Protein AF-A0A0K2RHS7-F1 (afdb_monomer_lite)

Secondary structure (DSSP, 8-state):
-----EE-S--------TT-HHHHHHHHHHHHHHHHHHHHHHHHHT-TT--PPTTHHHHHHHHHTS---EE----TTS-HHHHHHHHHHHHHHHHTS---

Structure (mmCIF, N/CA/C/O backbone):
data_AF-A0A0K2RHS7-F1
#
_entry.id   AF-A0A0K2RHS7-F1
#
loop_
_atom_site.group_PDB
_atom_site.id
_atom_site.type_symbol
_atom_site.label_atom_id
_atom_site.label_alt_id
_atom_site.label_comp_id
_atom_site.label_asym_id
_atom_site.label_entity_id
_atom_site.label_seq_id
_atom_site.pdbx_PDB_ins_code
_atom_site.Cartn_x
_atom_site.Cartn_y
_atom_site.Cartn_z
_atom_site.occupancy
_atom_site.B_iso_or_equiv
_atom_site.auth_seq_id
_atom_site.auth_comp_id
_atom_site.auth_asym_id
_atom_site.auth_atom_id
_atom_site.pdbx_PDB_model_num
ATOM 1 N N . MET A 1 1 ? 0.893 -18.762 -15.014 1.00 35.88 1 MET A N 1
ATOM 2 C CA . MET A 1 1 ? 1.488 -19.274 -13.759 1.00 35.88 1 MET A CA 1
ATOM 3 C C . MET A 1 1 ? 0.685 -18.680 -12.619 1.00 35.88 1 MET A C 1
ATOM 5 O O . MET A 1 1 ? 0.667 -17.469 -12.483 1.00 35.88 1 MET A O 1
ATOM 9 N N . THR A 1 2 ? -0.073 -19.509 -11.905 1.00 35.12 2 THR A N 1
ATOM 10 C CA . THR A 1 2 ? -1.059 -19.072 -10.908 1.00 35.12 2 THR A CA 1
ATOM 11 C C . THR A 1 2 ? -0.356 -18.527 -9.670 1.00 35.12 2 THR A C 1
ATOM 13 O O . THR A 1 2 ? 0.330 -19.265 -8.964 1.00 35.12 2 THR A O 1
ATOM 16 N N . PHE A 1 3 ? -0.510 -17.231 -9.420 1.00 41.06 3 PHE A N 1
ATOM 17 C CA . PHE A 1 3 ? -0.042 -16.588 -8.202 1.00 41.06 3 PHE A CA 1
ATOM 18 C C . PHE A 1 3 ? -0.888 -17.052 -7.014 1.00 41.06 3 PHE A C 1
ATOM 20 O O . PHE A 1 3 ? -2.114 -17.077 -7.093 1.00 41.06 3 PHE A O 1
ATOM 27 N N . ARG A 1 4 ? -0.243 -17.443 -5.910 1.00 43.44 4 ARG A N 1
ATOM 28 C CA . ARG A 1 4 ? -0.931 -17.849 -4.679 1.00 43.44 4 ARG A CA 1
ATOM 29 C C . ARG A 1 4 ? -0.426 -16.988 -3.530 1.00 43.44 4 ARG A C 1
ATOM 31 O O . ARG A 1 4 ? 0.563 -17.317 -2.882 1.00 43.44 4 ARG A O 1
ATOM 38 N N . VAL A 1 5 ? -1.110 -15.875 -3.285 1.00 47.72 5 VAL A N 1
ATOM 39 C CA . VAL A 1 5 ? -1.045 -15.213 -1.980 1.00 47.72 5 VAL A CA 1
ATOM 40 C C . VAL A 1 5 ? -1.686 -16.189 -0.992 1.00 47.72 5 VAL A C 1
ATOM 42 O O . VAL A 1 5 ? -2.893 -16.418 -1.035 1.00 47.72 5 VAL A O 1
ATOM 45 N N . LEU A 1 6 ? -0.883 -16.839 -0.144 1.00 48.50 6 LEU A N 1
ATOM 46 C CA . LEU A 1 6 ? -1.411 -17.602 0.987 1.00 48.50 6 LEU A CA 1
ATOM 47 C C . LEU A 1 6 ? -1.751 -16.589 2.089 1.00 48.50 6 LEU A C 1
ATOM 49 O O . LEU A 1 6 ? -0.967 -16.338 3.005 1.00 48.50 6 LEU A O 1
ATOM 53 N N . ALA A 1 7 ? -2.922 -15.966 1.972 1.00 44.34 7 ALA A N 1
ATOM 54 C CA . ALA A 1 7 ? -3.560 -15.310 3.103 1.00 44.34 7 ALA A CA 1
ATOM 55 C C . ALA A 1 7 ? -4.006 -16.421 4.066 1.00 44.34 7 ALA A C 1
ATOM 57 O O . ALA A 1 7 ? -4.923 -17.190 3.771 1.00 44.34 7 ALA A O 1
ATOM 58 N N . VAL A 1 8 ? -3.290 -16.587 5.179 1.00 39.75 8 VAL A N 1
ATOM 59 C CA . VAL A 1 8 ? -3.607 -17.626 6.162 1.00 39.75 8 VAL A CA 1
ATOM 60 C C . VAL A 1 8 ? -4.798 -17.172 7.010 1.00 39.75 8 VAL A C 1
ATOM 62 O O . VAL A 1 8 ? -4.691 -16.246 7.804 1.00 39.75 8 VAL A O 1
ATOM 65 N N . CYS A 1 9 ? -5.894 -17.905 6.802 1.00 34.69 9 CYS A N 1
ATOM 66 C CA . CYS A 1 9 ? -7.091 -18.143 7.613 1.00 34.69 9 CYS A CA 1
ATOM 67 C C . CYS A 1 9 ? -7.976 -16.967 8.069 1.00 34.69 9 CYS A C 1
ATOM 69 O O . CYS A 1 9 ? -7.598 -16.103 8.854 1.00 34.69 9 CYS A O 1
ATOM 71 N N . GLY A 1 10 ? -9.234 -17.060 7.639 1.00 33.47 10 GLY A N 1
ATOM 72 C CA . GLY A 1 10 ? -10.401 -16.360 8.156 1.00 33.47 10 GLY A CA 1
ATOM 73 C C . GLY A 1 10 ? -11.460 -16.363 7.064 1.00 33.47 10 GLY A C 1
ATOM 74 O O . GLY A 1 10 ? -11.369 -15.540 6.157 1.00 33.47 10 GLY A O 1
ATOM 75 N N . CYS A 1 11 ? -12.369 -17.341 7.101 1.00 36.16 11 CYS A N 1
ATOM 76 C CA . CYS A 1 11 ? -13.515 -17.473 6.203 1.00 36.16 11 CYS A CA 1
ATOM 77 C C . CYS A 1 11 ? -14.143 -16.113 5.880 1.00 36.16 11 CYS A C 1
ATOM 79 O O . CYS A 1 11 ? -14.602 -15.431 6.788 1.00 36.16 11 CYS A O 1
ATOM 81 N N . TRP A 1 12 ? -14.244 -15.769 4.600 1.00 39.44 12 TRP A N 1
ATOM 82 C CA . TRP A 1 12 ? -15.260 -14.823 4.145 1.00 39.44 12 TRP A CA 1
ATOM 83 C C . TRP A 1 12 ? -16.136 -15.567 3.147 1.00 39.44 12 TRP A C 1
ATOM 85 O O . TRP A 1 12 ? -15.921 -15.513 1.943 1.00 39.44 12 TRP A O 1
ATOM 95 N N . ASN A 1 13 ? -17.079 -16.340 3.686 1.00 48.78 13 ASN A N 1
ATOM 96 C CA . ASN A 1 13 ? -18.270 -16.742 2.957 1.00 48.78 13 ASN A CA 1
ATOM 97 C C . ASN A 1 13 ? -19.408 -15.887 3.508 1.00 48.78 13 ASN A C 1
ATOM 99 O O . ASN A 1 13 ? -20.022 -16.242 4.509 1.00 48.78 13 ASN A O 1
ATOM 103 N N . THR A 1 14 ? -19.653 -14.752 2.869 1.00 45.06 14 THR A N 1
ATOM 104 C CA . THR A 1 14 ? -20.983 -14.154 2.867 1.00 45.06 14 THR A CA 1
ATOM 105 C C . THR A 1 14 ? -21.369 -14.142 1.407 1.00 45.06 14 THR A C 1
ATOM 107 O O . THR A 1 14 ? -20.729 -13.453 0.613 1.00 45.06 14 THR A O 1
ATOM 110 N N . GLU A 1 15 ? -22.335 -14.983 1.044 1.00 44.19 15 GLU A N 1
ATOM 111 C CA . GLU A 1 15 ? -22.985 -14.938 -0.258 1.00 44.19 15 GLU A CA 1
ATOM 112 C C . GLU A 1 15 ? -23.176 -13.481 -0.683 1.00 44.19 15 GLU A C 1
ATOM 114 O O . GLU A 1 15 ? -23.735 -12.664 0.052 1.00 44.19 15 GLU A O 1
ATOM 119 N N . ALA A 1 16 ? -22.665 -13.165 -1.871 1.00 43.78 16 ALA A N 1
ATOM 120 C CA . ALA A 1 16 ? -22.900 -11.911 -2.550 1.00 43.78 16 ALA A CA 1
ATOM 121 C C . ALA A 1 16 ? -24.412 -11.743 -2.759 1.00 43.78 16 ALA A C 1
ATOM 123 O O . ALA A 1 16 ? -24.974 -12.197 -3.754 1.00 43.78 16 ALA A O 1
ATOM 124 N N . MET A 1 17 ? -25.080 -11.108 -1.800 1.00 44.03 17 MET A N 1
ATOM 125 C CA . MET A 1 17 ? -26.417 -10.579 -2.000 1.00 44.03 17 MET A CA 1
ATOM 126 C C . MET A 1 17 ? -26.286 -9.196 -2.645 1.00 44.03 17 MET A C 1
ATOM 128 O O . MET A 1 17 ? -25.580 -8.342 -2.104 1.00 44.03 17 MET A O 1
ATOM 132 N N . PRO A 1 18 ? -26.952 -8.939 -3.784 1.00 53.12 18 PRO A N 1
ATOM 133 C CA . PRO A 1 18 ? -26.753 -7.735 -4.593 1.00 53.12 18 PRO A CA 1
ATOM 134 C C . PRO A 1 18 ? -27.315 -6.435 -3.976 1.00 53.12 18 PRO A C 1
ATOM 136 O O . PRO A 1 18 ? -27.575 -5.484 -4.704 1.00 53.12 18 PRO A O 1
ATOM 139 N N . ASN A 1 19 ? -27.521 -6.364 -2.654 1.00 61.25 19 ASN A N 1
ATOM 140 C CA . ASN A 1 19 ? -28.078 -5.178 -1.996 1.00 61.25 19 ASN A CA 1
ATOM 141 C C . ASN A 1 19 ? -27.644 -5.017 -0.522 1.00 61.25 19 ASN A C 1
ATOM 143 O O . ASN A 1 19 ? -28.457 -4.674 0.334 1.00 61.25 19 ASN A O 1
ATOM 147 N N . ASN A 1 20 ? -26.379 -5.317 -0.204 1.00 64.88 20 ASN A N 1
ATOM 148 C CA . ASN A 1 20 ? -25.824 -5.046 1.123 1.00 64.88 20 ASN A CA 1
ATOM 149 C C . ASN A 1 20 ? -25.080 -3.690 1.132 1.00 64.88 20 ASN A C 1
ATOM 151 O O . ASN A 1 20 ? -24.061 -3.579 0.443 1.00 64.88 20 ASN A O 1
ATOM 155 N N . PRO A 1 21 ? -25.526 -2.676 1.901 1.00 66.88 21 PRO A N 1
ATOM 156 C CA . PRO A 1 21 ? -24.804 -1.407 2.020 1.00 66.88 21 PRO A CA 1
ATOM 157 C C . PRO A 1 21 ? -23.395 -1.579 2.611 1.00 66.88 21 PRO A C 1
ATOM 159 O O . PRO A 1 21 ? -22.489 -0.841 2.223 1.00 66.88 21 PRO A O 1
ATOM 162 N N . ASP A 1 22 ? -23.166 -2.594 3.452 1.00 59.47 22 ASP A N 1
ATOM 163 C CA . ASP A 1 22 ? -21.834 -2.877 4.001 1.00 59.47 22 ASP A CA 1
ATOM 164 C C . ASP A 1 22 ? -20.854 -3.352 2.921 1.00 59.47 22 ASP A C 1
ATOM 166 O O . ASP A 1 22 ? -19.672 -3.026 2.965 1.00 59.47 22 ASP A O 1
ATOM 170 N N . ALA A 1 23 ? -21.330 -4.069 1.895 1.00 63.88 23 ALA A N 1
ATOM 171 C CA . ALA A 1 23 ? -20.474 -4.491 0.786 1.00 63.88 23 ALA A CA 1
ATOM 172 C C . ALA A 1 23 ? -19.997 -3.292 -0.052 1.00 63.88 23 ALA A C 1
ATOM 174 O O . ALA A 1 23 ? -18.859 -3.280 -0.521 1.00 63.88 23 ALA A O 1
ATOM 175 N N . ALA A 1 24 ? -20.846 -2.271 -0.212 1.00 67.44 24 ALA A N 1
ATOM 176 C CA . ALA A 1 24 ? -20.480 -1.036 -0.898 1.00 67.44 24 ALA A CA 1
ATOM 177 C C . ALA A 1 24 ? -19.488 -0.196 -0.079 1.00 67.44 24 ALA A C 1
ATOM 179 O O . ALA A 1 24 ? -18.555 0.360 -0.658 1.00 67.44 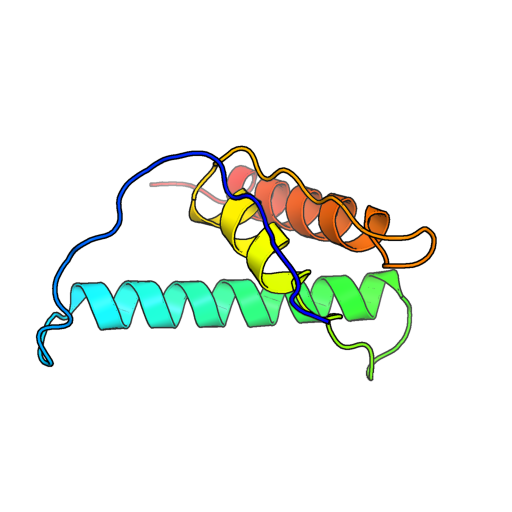24 ALA A O 1
ATOM 180 N N . LEU A 1 25 ? -19.645 -0.144 1.251 1.00 68.12 25 LEU A N 1
ATOM 181 C CA . LEU A 1 25 ? -18.701 0.538 2.140 1.00 68.12 25 LEU A CA 1
ATOM 182 C C . LEU A 1 25 ? -17.331 -0.149 2.125 1.00 68.12 25 LEU A C 1
ATOM 184 O O . LEU A 1 25 ? -16.332 0.516 1.870 1.00 68.12 25 LEU A O 1
ATOM 188 N N . LEU A 1 26 ? -17.293 -1.478 2.261 1.00 66.12 26 LEU A N 1
ATOM 189 C CA . LEU A 1 26 ? -16.054 -2.254 2.171 1.00 66.12 26 LEU A CA 1
ATOM 190 C C . LEU A 1 26 ? -15.378 -2.078 0.805 1.00 66.12 26 LEU A C 1
ATOM 192 O O . LEU A 1 26 ? -14.170 -1.882 0.747 1.00 66.12 26 LEU A O 1
ATOM 196 N N . ALA A 1 27 ? -16.129 -2.087 -0.300 1.00 66.06 27 ALA A N 1
ATOM 197 C CA . ALA A 1 27 ? -15.568 -1.839 -1.631 1.00 66.06 27 ALA A CA 1
ATOM 198 C C . ALA A 1 27 ? -15.037 -0.399 -1.797 1.00 66.06 27 ALA A C 1
ATOM 200 O O . ALA A 1 27 ? -14.009 -0.183 -2.447 1.00 66.06 27 ALA A O 1
ATOM 201 N N . ALA A 1 28 ? -15.705 0.597 -1.206 1.00 65.88 28 ALA A N 1
ATOM 202 C CA . ALA A 1 28 ? -15.253 1.988 -1.208 1.00 65.88 28 ALA A CA 1
ATOM 203 C C . ALA A 1 28 ? -13.996 2.189 -0.343 1.00 65.88 28 ALA A C 1
ATOM 205 O O . ALA A 1 28 ? -13.075 2.908 -0.746 1.00 65.88 28 ALA A O 1
ATOM 206 N N . GLU A 1 29 ? -13.914 1.520 0.808 1.00 67.44 29 GLU A N 1
ATOM 207 C CA . GLU A 1 29 ? -12.721 1.485 1.657 1.00 67.44 29 GLU A CA 1
ATOM 208 C C . GLU A 1 29 ? -11.557 0.798 0.938 1.00 67.44 29 GLU A C 1
ATOM 210 O O . GLU A 1 29 ? -10.479 1.382 0.860 1.00 67.44 29 GLU A O 1
ATOM 215 N N . GLN A 1 30 ? -11.788 -0.351 0.292 1.00 68.94 30 GLN A N 1
ATOM 216 C CA . GLN A 1 30 ? -10.790 -1.031 -0.546 1.00 68.94 30 GLN A CA 1
ATOM 217 C C . GLN A 1 30 ? -10.285 -0.112 -1.664 1.00 68.94 30 GLN A C 1
ATOM 219 O O . GLN A 1 30 ? -9.076 0.031 -1.858 1.00 68.94 30 GLN A O 1
ATOM 224 N N . SER A 1 31 ? -11.190 0.582 -2.365 1.00 73.94 31 SER A N 1
ATOM 225 C CA . SER A 1 31 ? -10.833 1.578 -3.384 1.00 73.94 31 SER A CA 1
ATOM 226 C C . SER A 1 31 ? -9.976 2.705 -2.799 1.00 73.94 31 SER A C 1
ATOM 228 O O . SER A 1 31 ? -8.965 3.091 -3.390 1.00 73.94 31 SER A O 1
ATOM 230 N N . THR A 1 32 ? -10.320 3.199 -1.610 1.00 84.75 32 THR A N 1
ATOM 231 C CA . THR A 1 32 ? -9.555 4.246 -0.919 1.00 84.75 32 THR A CA 1
ATOM 232 C C . THR A 1 32 ? -8.162 3.749 -0.531 1.00 84.75 32 THR A C 1
ATOM 234 O O . THR A 1 32 ? -7.168 4.409 -0.848 1.00 84.75 32 THR A O 1
ATOM 237 N N . THR A 1 33 ? -8.057 2.554 0.056 1.00 84.12 33 THR A N 1
ATOM 238 C CA . THR A 1 33 ? -6.778 1.899 0.362 1.00 84.12 33 THR A CA 1
ATOM 239 C C . THR A 1 33 ? -5.948 1.706 -0.901 1.00 84.12 33 THR A C 1
ATOM 241 O O . THR A 1 33 ? -4.749 1.977 -0.896 1.00 84.12 33 THR A O 1
ATOM 244 N N . ARG A 1 34 ? -6.568 1.291 -2.013 1.00 86.44 34 ARG A N 1
ATOM 245 C CA . ARG A 1 34 ? -5.894 1.084 -3.303 1.00 86.44 34 ARG A CA 1
ATOM 246 C C . ARG A 1 34 ? -5.289 2.360 -3.849 1.00 86.44 34 ARG A C 1
ATOM 248 O O . ARG A 1 34 ? -4.136 2.337 -4.273 1.00 86.44 34 ARG A O 1
ATOM 255 N N . LEU A 1 35 ? -6.041 3.457 -3.828 1.00 89.31 35 LEU A N 1
ATOM 256 C CA . LEU A 1 35 ? -5.560 4.758 -4.287 1.00 89.31 35 LEU A CA 1
ATOM 257 C C . LEU A 1 35 ? -4.405 5.253 -3.413 1.00 89.31 35 LEU A C 1
ATOM 259 O O . LEU A 1 35 ? -3.355 5.616 -3.937 1.00 89.31 35 LEU A O 1
ATOM 263 N N . GLN A 1 36 ? -4.551 5.186 -2.088 1.00 89.50 36 GLN A N 1
ATOM 264 C CA . GLN A 1 36 ? -3.493 5.590 -1.161 1.00 89.50 36 GLN A CA 1
ATOM 265 C C . GLN A 1 36 ? -2.229 4.735 -1.319 1.00 89.50 36 GLN A C 1
ATOM 267 O O . GLN A 1 36 ? -1.121 5.267 -1.346 1.00 89.50 36 GLN A O 1
ATOM 272 N N . ALA A 1 37 ? -2.385 3.417 -1.454 1.00 90.12 37 ALA A N 1
ATOM 273 C CA . ALA A 1 37 ? -1.279 2.494 -1.672 1.00 90.12 37 ALA A CA 1
ATOM 274 C C . ALA A 1 37 ? -0.545 2.787 -2.987 1.00 90.12 37 ALA A C 1
ATOM 276 O O . ALA A 1 37 ? 0.683 2.725 -3.032 1.00 90.12 37 ALA A O 1
ATOM 277 N N . LEU A 1 38 ? -1.288 3.093 -4.055 1.00 90.62 38 LEU A N 1
ATOM 278 C CA . LEU A 1 38 ? -0.734 3.387 -5.374 1.00 90.62 38 LEU A CA 1
ATOM 279 C C . LEU A 1 38 ? 0.064 4.695 -5.368 1.00 90.62 38 LEU A C 1
ATOM 281 O O . LEU A 1 38 ? 1.154 4.740 -5.929 1.00 90.62 38 LEU A O 1
ATOM 285 N N . GLU A 1 39 ? -0.432 5.734 -4.697 1.00 90.50 39 GLU A N 1
ATOM 286 C CA . GLU A 1 39 ? 0.302 6.995 -4.547 1.00 90.50 39 GLU A CA 1
ATOM 287 C C . GLU A 1 39 ? 1.609 6.800 -3.771 1.00 90.50 39 GLU A C 1
ATOM 289 O O . GLU A 1 39 ? 2.668 7.234 -4.223 1.00 90.50 39 GLU A O 1
ATOM 294 N N . VAL A 1 40 ? 1.574 6.044 -2.668 1.00 89.88 40 VAL A N 1
ATOM 295 C CA . VAL A 1 40 ? 2.793 5.709 -1.914 1.00 89.88 40 VAL A CA 1
ATOM 296 C C . VAL A 1 40 ? 3.767 4.888 -2.763 1.00 89.88 40 VAL A C 1
ATOM 298 O O . VAL A 1 40 ? 4.975 5.104 -2.692 1.00 89.88 40 VAL A O 1
ATOM 301 N N . LEU A 1 41 ? 3.273 3.956 -3.584 1.00 89.12 41 LEU A N 1
ATOM 302 C CA . LEU A 1 41 ? 4.119 3.180 -4.491 1.00 89.12 41 LEU A CA 1
ATOM 303 C C . LEU A 1 41 ? 4.827 4.085 -5.510 1.00 89.12 41 LEU A C 1
ATOM 305 O O . LEU A 1 41 ? 6.032 3.940 -5.708 1.00 89.12 41 LEU A O 1
ATOM 309 N N . LYS A 1 42 ? 4.097 5.006 -6.148 1.00 89.94 42 LYS A N 1
ATOM 310 C CA . LYS A 1 42 ? 4.663 5.945 -7.128 1.00 89.94 42 LYS A CA 1
ATOM 311 C C . LYS A 1 42 ? 5.723 6.841 -6.504 1.00 89.94 42 LYS A C 1
ATOM 313 O O . LYS A 1 42 ? 6.789 7.008 -7.092 1.00 89.94 42 LYS A O 1
ATOM 318 N N . GLU A 1 43 ? 5.448 7.371 -5.313 1.00 88.38 43 GLU A N 1
ATOM 319 C CA . GLU A 1 43 ? 6.387 8.192 -4.545 1.00 88.38 43 GLU A CA 1
ATOM 320 C C . GLU A 1 43 ? 7.661 7.401 -4.215 1.00 88.38 43 GLU A C 1
ATOM 322 O O . GLU A 1 43 ? 8.770 7.869 -4.463 1.00 88.38 43 GLU A O 1
ATOM 327 N N . LEU A 1 44 ? 7.509 6.162 -3.740 1.00 85.31 44 LEU A N 1
ATOM 328 C CA . LEU A 1 44 ? 8.624 5.305 -3.340 1.00 85.31 44 LEU A CA 1
ATOM 329 C C . LEU A 1 44 ? 9.506 4.874 -4.518 1.00 85.31 44 LEU A C 1
ATOM 331 O O . LEU A 1 44 ? 10.720 4.754 -4.368 1.00 85.31 44 LEU A O 1
ATOM 335 N N . VAL A 1 45 ? 8.904 4.619 -5.681 1.00 86.38 45 VAL A N 1
ATOM 336 C CA . VAL A 1 45 ? 9.628 4.242 -6.906 1.00 86.38 45 VAL A CA 1
ATOM 337 C C . VAL A 1 45 ? 10.155 5.479 -7.649 1.00 86.38 45 VAL A C 1
ATOM 339 O O . VAL A 1 45 ? 11.034 5.351 -8.499 1.00 86.38 45 VAL A O 1
ATOM 342 N N . GLY A 1 46 ? 9.645 6.676 -7.340 1.00 87.56 46 GLY A N 1
ATOM 343 C CA . GLY A 1 46 ? 9.938 7.903 -8.084 1.00 87.56 46 GLY A CA 1
ATOM 344 C C . GLY A 1 46 ? 9.391 7.874 -9.515 1.00 87.56 46 GLY A C 1
ATOM 345 O O . GLY A 1 46 ? 9.946 8.521 -10.400 1.00 87.56 46 GLY A O 1
ATOM 346 N N . ASN A 1 47 ? 8.337 7.090 -9.766 1.00 86.25 47 ASN A N 1
ATOM 347 C CA . ASN A 1 47 ? 7.756 6.902 -11.093 1.00 86.25 47 ASN A CA 1
ATOM 348 C C . ASN A 1 47 ? 6.226 7.008 -11.031 1.00 86.25 47 ASN A C 1
ATOM 350 O O . ASN A 1 47 ? 5.567 6.185 -10.396 1.00 86.25 47 ASN A O 1
ATOM 354 N N . ALA A 1 48 ? 5.666 7.995 -11.733 1.00 83.62 48 ALA A N 1
ATOM 355 C CA . ALA A 1 48 ? 4.226 8.248 -11.785 1.00 83.62 48 ALA A CA 1
ATOM 356 C C . ALA A 1 48 ? 3.431 7.136 -12.497 1.00 83.62 48 ALA A C 1
ATOM 358 O O . ALA A 1 48 ? 2.250 6.949 -12.204 1.00 83.62 48 ALA A O 1
ATOM 359 N N . ASP A 1 49 ? 4.082 6.364 -13.370 1.00 83.25 49 ASP A N 1
ATOM 360 C CA . ASP A 1 49 ? 3.496 5.228 -14.087 1.00 83.25 49 ASP A CA 1
ATOM 361 C C . ASP A 1 49 ? 3.671 3.897 -13.343 1.00 83.25 49 ASP A C 1
ATOM 363 O O . ASP A 1 49 ? 3.343 2.832 -13.876 1.00 83.25 49 ASP A O 1
ATOM 367 N N . ALA A 1 50 ? 4.187 3.923 -12.107 1.00 85.50 50 ALA A N 1
ATOM 368 C CA . ALA A 1 50 ? 4.332 2.720 -11.300 1.00 85.50 50 ALA A CA 1
ATOM 369 C C . ALA A 1 50 ? 2.969 2.050 -11.063 1.00 85.50 50 ALA A C 1
ATOM 371 O O . ALA A 1 50 ? 1.988 2.676 -10.652 1.00 85.50 50 ALA A O 1
ATOM 372 N N . ARG A 1 51 ? 2.923 0.738 -11.305 1.00 86.00 51 ARG A N 1
ATOM 373 C CA . ARG A 1 51 ? 1.749 -0.113 -11.086 1.00 86.00 51 ARG A CA 1
ATOM 374 C C . ARG A 1 51 ? 2.120 -1.288 -10.199 1.00 86.00 51 ARG A C 1
ATOM 376 O O . ARG A 1 51 ? 3.259 -1.755 -10.216 1.00 86.00 51 ARG A O 1
ATOM 383 N N . PHE A 1 52 ? 1.134 -1.790 -9.463 1.00 83.25 52 PHE A N 1
ATOM 384 C CA . PHE A 1 52 ? 1.287 -3.024 -8.706 1.00 83.25 52 PHE A CA 1
ATOM 385 C C . PHE A 1 52 ? 1.561 -4.199 -9.642 1.00 83.25 52 PHE A C 1
ATOM 387 O O . PHE A 1 52 ? 0.911 -4.347 -10.676 1.00 83.25 52 PHE A O 1
ATOM 394 N N . HIS A 1 53 ? 2.508 -5.044 -9.251 1.00 83.75 53 HIS A N 1
ATOM 395 C CA . HIS A 1 53 ? 2.611 -6.389 -9.807 1.00 83.75 53 HIS A CA 1
ATOM 396 C C . HIS A 1 53 ? 1.499 -7.286 -9.258 1.00 83.75 53 HIS A C 1
ATOM 398 O O . HIS A 1 53 ? 0.999 -7.060 -8.153 1.00 83.75 53 HIS A O 1
ATOM 404 N N . ASP A 1 54 ? 1.173 -8.340 -10.005 1.00 80.62 54 ASP A N 1
ATOM 405 C CA . ASP A 1 54 ? 0.165 -9.335 -9.632 1.00 80.62 54 ASP A CA 1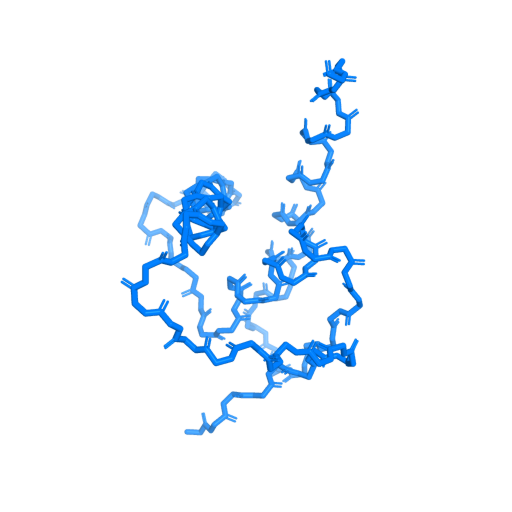
ATOM 406 C C . ASP A 1 54 ? 0.381 -9.851 -8.202 1.00 80.62 54 ASP A C 1
ATOM 408 O O . ASP A 1 54 ? 1.435 -10.423 -7.900 1.00 80.62 54 ASP A O 1
ATOM 412 N N . GLY A 1 55 ? -0.615 -9.657 -7.329 1.00 79.69 55 GLY A N 1
ATOM 413 C CA . GLY A 1 55 ? -0.599 -10.087 -5.928 1.00 79.69 55 GLY A CA 1
ATOM 414 C C . GLY A 1 55 ? -0.037 -9.067 -4.927 1.00 79.69 55 GLY A C 1
ATOM 415 O O . GLY A 1 55 ? -0.045 -9.341 -3.725 1.00 79.69 55 GLY A O 1
ATOM 416 N N . GLN A 1 56 ? 0.514 -7.928 -5.372 1.00 84.75 56 GLN A N 1
ATOM 417 C CA . GLN A 1 56 ? 1.080 -6.923 -4.460 1.00 84.75 56 GLN A CA 1
ATOM 418 C C . GLN A 1 56 ? -0.003 -6.154 -3.712 1.00 84.75 56 GLN A C 1
ATOM 420 O O . GLN A 1 56 ? 0.121 -5.959 -2.504 1.00 84.75 56 GLN A O 1
ATOM 425 N N . TYR A 1 57 ? -1.047 -5.718 -4.418 1.00 85.19 57 TYR A N 1
ATOM 426 C CA . TYR A 1 57 ? -2.133 -4.971 -3.794 1.00 85.19 57 TYR A CA 1
ATOM 427 C C . TYR A 1 57 ? -2.905 -5.855 -2.815 1.00 85.19 57 TYR A C 1
ATOM 429 O O . TYR A 1 57 ? -3.144 -5.436 -1.695 1.00 85.19 57 TYR A O 1
ATOM 437 N N . GLU A 1 58 ? -3.186 -7.099 -3.189 1.00 83.81 58 GLU A N 1
ATOM 438 C CA . GLU A 1 58 ? -3.870 -8.088 -2.356 1.00 83.81 58 GLU A CA 1
ATOM 439 C C . GLU A 1 58 ? -3.083 -8.366 -1.065 1.00 83.81 58 GLU A C 1
ATOM 441 O O . GLU A 1 58 ? -3.657 -8.554 0.006 1.00 83.81 58 GLU A O 1
ATOM 446 N N . ALA A 1 59 ? -1.747 -8.358 -1.139 1.00 84.00 59 ALA A N 1
ATOM 447 C CA . ALA A 1 59 ? -0.899 -8.461 0.044 1.00 84.00 59 ALA A CA 1
ATOM 448 C C . ALA A 1 59 ? -0.959 -7.196 0.919 1.00 84.00 59 ALA A C 1
ATOM 450 O O . ALA A 1 59 ? -1.017 -7.318 2.141 1.00 84.00 59 ALA A O 1
ATOM 451 N N . ILE A 1 60 ? -0.954 -6.001 0.315 1.00 85.62 60 ILE A N 1
ATOM 452 C CA . ILE A 1 60 ? -1.079 -4.722 1.035 1.00 85.62 60 ILE A CA 1
ATOM 453 C C . ILE A 1 60 ? -2.447 -4.628 1.719 1.00 85.62 60 ILE A C 1
ATOM 455 O O . ILE A 1 60 ? -2.511 -4.371 2.915 1.00 85.62 60 ILE A O 1
ATOM 459 N N . GLU A 1 61 ? -3.529 -4.888 0.994 1.00 84.44 61 GLU A N 1
ATOM 460 C CA . GLU A 1 61 ? -4.907 -4.911 1.490 1.00 84.44 61 GLU A CA 1
ATOM 461 C C . GLU A 1 61 ? -5.060 -5.899 2.656 1.00 84.44 61 GLU A C 1
ATOM 463 O O . GLU A 1 61 ? -5.555 -5.540 3.725 1.00 84.44 61 GLU A O 1
ATOM 468 N N . ALA A 1 62 ? -4.541 -7.124 2.517 1.00 82.81 62 ALA A N 1
ATOM 469 C CA . ALA A 1 62 ? -4.584 -8.116 3.590 1.00 82.81 62 ALA A CA 1
ATOM 470 C C . ALA A 1 62 ? -3.849 -7.666 4.870 1.00 82.81 62 ALA A C 1
ATOM 472 O O . ALA A 1 62 ? -4.261 -8.040 5.972 1.00 82.81 62 ALA A O 1
ATOM 473 N N . LEU A 1 63 ? -2.777 -6.879 4.736 1.00 81.94 63 LEU A N 1
ATOM 474 C CA . LEU A 1 63 ? -2.007 -6.342 5.862 1.00 81.94 63 LEU A CA 1
ATOM 475 C C . LEU A 1 63 ? -2.658 -5.094 6.477 1.00 81.94 63 LEU A C 1
ATOM 477 O O . LEU A 1 63 ? -2.647 -4.947 7.697 1.00 81.94 63 LEU A O 1
ATOM 481 N N . VAL A 1 64 ? -3.193 -4.197 5.647 1.00 82.44 64 VAL A N 1
ATOM 482 C CA . VAL A 1 64 ? -3.646 -2.854 6.042 1.00 82.44 64 VAL A CA 1
ATOM 483 C C . VAL A 1 64 ? -5.115 -2.837 6.459 1.00 82.44 64 VAL A C 1
ATOM 485 O O . VAL A 1 64 ? -5.436 -2.244 7.487 1.00 82.44 64 VAL A O 1
ATOM 488 N N . ASP A 1 65 ? -5.992 -3.491 5.695 1.00 77.88 65 ASP A N 1
ATOM 489 C CA . ASP A 1 65 ? -7.441 -3.479 5.934 1.00 77.88 65 ASP A CA 1
ATOM 490 C C . ASP A 1 65 ? -7.870 -4.635 6.828 1.00 77.88 65 ASP A C 1
ATOM 492 O O . ASP A 1 65 ? -8.668 -4.457 7.743 1.00 77.88 65 ASP A O 1
ATOM 496 N N . ALA A 1 66 ? -7.296 -5.820 6.621 1.00 67.31 66 ALA A N 1
ATOM 497 C CA . ALA A 1 66 ? -7.672 -6.976 7.425 1.00 67.31 66 ALA A CA 1
ATOM 498 C C . ALA A 1 66 ? -6.828 -7.152 8.701 1.00 67.31 66 ALA A C 1
ATOM 500 O O . ALA A 1 66 ? -7.199 -7.950 9.559 1.00 67.31 66 ALA A O 1
ATOM 501 N N . GLY A 1 67 ? -5.680 -6.471 8.825 1.00 62.88 67 GLY A N 1
ATOM 502 C CA . GLY A 1 67 ? -4.755 -6.655 9.954 1.00 62.88 67 GLY A CA 1
ATOM 503 C C . GLY A 1 67 ? -4.226 -8.092 10.086 1.00 62.88 67 GLY A C 1
ATOM 504 O O . GLY A 1 67 ? -3.870 -8.535 11.179 1.00 62.88 67 GLY A O 1
ATOM 505 N N . ARG A 1 68 ? -4.215 -8.861 8.987 1.00 65.44 68 ARG A N 1
ATOM 506 C CA . ARG A 1 68 ? -3.903 -10.299 8.985 1.00 65.44 68 ARG A CA 1
ATOM 507 C C . ARG A 1 68 ? -2.464 -10.569 8.565 1.00 65.44 68 ARG A C 1
ATOM 509 O O . ARG A 1 68 ? -1.812 -9.771 7.902 1.00 65.44 68 ARG A O 1
ATOM 516 N N . ARG A 1 69 ? -1.963 -11.756 8.918 1.00 57.41 69 ARG A N 1
ATOM 517 C CA . ARG A 1 69 ? -0.638 -12.234 8.494 1.00 57.41 69 ARG A CA 1
ATOM 518 C C . ARG A 1 69 ? -0.716 -12.727 7.043 1.00 57.41 69 ARG A C 1
ATOM 520 O O . ARG A 1 69 ? -1.361 -13.737 6.771 1.00 57.41 69 ARG A O 1
ATOM 527 N N . ALA A 1 70 ? -0.041 -12.044 6.121 1.00 62.84 70 ALA A N 1
ATOM 528 C CA . ALA A 1 70 ? 0.094 -12.474 4.728 1.00 6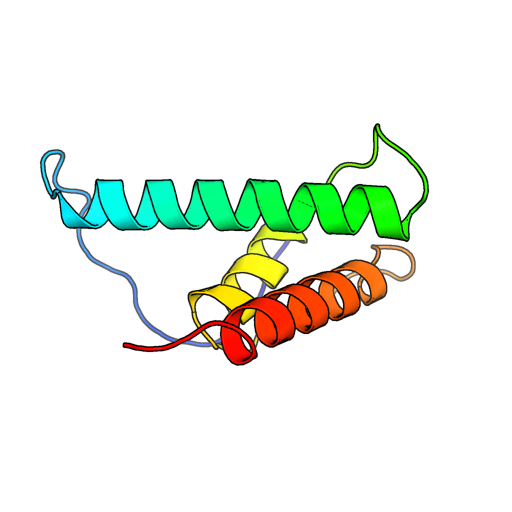2.84 70 ALA A CA 1
ATOM 529 C C . ALA A 1 70 ? 1.432 -13.203 4.507 1.00 62.84 70 ALA A C 1
ATOM 531 O O . ALA A 1 70 ? 2.489 -12.679 4.863 1.00 62.84 70 ALA A O 1
ATOM 532 N N . LEU A 1 71 ? 1.403 -14.398 3.901 1.00 60.16 71 LEU A N 1
ATOM 533 C CA . LEU A 1 71 ? 2.611 -15.090 3.445 1.00 60.16 71 LEU A CA 1
ATOM 534 C C . LEU A 1 71 ? 2.747 -14.933 1.927 1.00 60.16 71 LEU A C 1
ATOM 536 O O . LEU A 1 71 ? 1.972 -15.492 1.151 1.00 60.16 71 LEU A O 1
ATOM 540 N N . VAL A 1 72 ? 3.767 -14.187 1.506 1.00 65.81 72 VAL A N 1
ATOM 541 C CA . VAL A 1 72 ? 4.050 -13.926 0.092 1.00 65.81 72 VAL A CA 1
ATOM 542 C C . VAL A 1 72 ? 5.249 -14.760 -0.355 1.00 65.81 72 VAL A C 1
ATOM 544 O O . VAL A 1 72 ? 6.396 -14.439 -0.041 1.00 65.81 72 VAL A O 1
ATOM 547 N N . VAL A 1 73 ? 4.992 -15.826 -1.116 1.00 62.03 73 VAL A N 1
ATOM 548 C CA . VAL A 1 73 ? 6.037 -16.680 -1.706 1.00 62.03 73 VAL A CA 1
ATOM 549 C C . VAL A 1 73 ? 6.163 -16.353 -3.190 1.00 62.03 73 VAL A C 1
ATOM 551 O O . VAL A 1 73 ? 5.317 -16.741 -3.984 1.00 62.03 73 VAL A O 1
ATOM 554 N N . GLN A 1 74 ? 7.208 -15.604 -3.555 1.00 69.69 74 GLN A N 1
ATOM 555 C CA . GLN A 1 74 ? 7.455 -15.140 -4.928 1.00 69.69 74 GLN A CA 1
ATOM 556 C C . GLN A 1 74 ? 8.955 -15.115 -5.251 1.00 69.69 74 GLN A C 1
ATOM 558 O O . GLN A 1 74 ? 9.772 -14.914 -4.340 1.00 69.69 74 GLN A O 1
ATOM 563 N N . ARG A 1 75 ? 9.309 -15.242 -6.546 1.00 69.81 75 ARG A N 1
ATOM 564 C CA . ARG A 1 75 ? 10.690 -15.107 -7.068 1.00 69.81 75 ARG A CA 1
ATOM 565 C C . ARG A 1 75 ? 11.364 -13.800 -6.603 1.00 69.81 75 ARG A C 1
ATOM 567 O O . ARG A 1 75 ? 10.712 -12.832 -6.194 1.00 69.81 75 ARG A O 1
ATOM 574 N N . THR A 1 76 ? 12.696 -13.779 -6.614 1.00 67.62 76 THR A N 1
ATOM 575 C CA . THR A 1 76 ? 13.493 -12.569 -6.354 1.00 67.62 76 THR A CA 1
ATOM 576 C C . THR A 1 76 ? 13.155 -11.484 -7.385 1.00 67.62 76 THR A C 1
ATOM 578 O O . THR A 1 76 ? 12.802 -11.791 -8.518 1.00 67.62 76 THR A O 1
ATOM 581 N N . GLY A 1 77 ? 13.175 -10.212 -6.976 1.00 71.38 77 GLY A N 1
ATOM 582 C CA . GLY A 1 77 ? 12.826 -9.084 -7.854 1.00 71.38 77 GLY A CA 1
ATOM 583 C C . GLY A 1 77 ? 11.334 -8.725 -7.951 1.00 71.38 77 GLY A C 1
ATOM 584 O O . GLY A 1 77 ? 11.018 -7.681 -8.498 1.00 71.38 77 GLY A O 1
ATOM 585 N N . TRP A 1 78 ? 10.411 -9.492 -7.353 1.00 78.12 78 TRP A N 1
ATOM 586 C CA . TRP A 1 78 ? 8.957 -9.207 -7.410 1.00 78.12 78 TRP A CA 1
ATOM 587 C C . TRP A 1 78 ? 8.498 -7.951 -6.627 1.00 78.12 78 TRP A C 1
ATOM 589 O O . TRP A 1 78 ? 7.321 -7.616 -6.619 1.00 78.12 78 TRP A O 1
ATOM 599 N N . GLY A 1 79 ? 9.395 -7.242 -5.933 1.00 76.88 79 GLY A N 1
ATOM 600 C CA . GLY A 1 79 ? 9.020 -6.026 -5.194 1.00 76.88 79 GLY A CA 1
ATOM 601 C C . GLY A 1 79 ? 8.379 -6.274 -3.821 1.00 76.88 79 GLY A C 1
ATOM 602 O O . GLY A 1 79 ? 7.562 -5.482 -3.364 1.00 76.88 79 GLY A O 1
ATOM 603 N N . LYS A 1 80 ? 8.778 -7.344 -3.112 1.00 83.44 80 LYS A N 1
ATOM 604 C CA . LYS A 1 80 ? 8.341 -7.608 -1.720 1.00 83.44 80 LYS A CA 1
ATOM 605 C C . LYS A 1 80 ? 8.634 -6.440 -0.763 1.00 83.44 80 LYS A C 1
ATOM 607 O O . LYS A 1 80 ? 7.862 -6.195 0.158 1.00 83.44 80 LYS A O 1
ATOM 612 N N . SER A 1 81 ? 9.733 -5.716 -0.985 1.00 85.56 81 SER A N 1
ATOM 613 C CA . SER A 1 81 ? 10.077 -4.516 -0.215 1.00 85.56 81 SER A CA 1
ATOM 614 C C . SER A 1 81 ? 9.032 -3.415 -0.383 1.00 85.56 81 SER A C 1
ATOM 616 O O . SER A 1 81 ? 8.615 -2.838 0.614 1.00 85.56 81 SER A O 1
ATOM 618 N N . ALA A 1 82 ? 8.554 -3.170 -1.605 1.00 86.69 82 ALA A N 1
ATOM 619 C CA . ALA A 1 82 ? 7.513 -2.178 -1.863 1.00 86.69 82 ALA A CA 1
ATOM 620 C C . ALA A 1 82 ? 6.229 -2.502 -1.083 1.00 86.69 82 ALA A C 1
ATOM 622 O O . ALA A 1 82 ? 5.694 -1.624 -0.414 1.00 86.69 82 ALA A O 1
ATOM 623 N N . VAL A 1 83 ? 5.802 -3.772 -1.066 1.00 86.44 83 VAL A N 1
ATOM 624 C CA . VAL A 1 83 ? 4.659 -4.234 -0.251 1.00 86.44 83 VAL A CA 1
ATOM 625 C C . VAL A 1 83 ? 4.860 -3.906 1.230 1.00 86.44 83 VAL A C 1
ATOM 627 O O . VAL A 1 83 ? 3.970 -3.332 1.854 1.00 86.44 83 VAL A O 1
ATOM 630 N N . TYR A 1 84 ? 6.032 -4.218 1.791 1.00 86.50 84 TYR A N 1
ATOM 631 C CA . TYR A 1 84 ? 6.344 -3.916 3.191 1.00 86.50 84 TYR A CA 1
ATOM 632 C C . TYR A 1 84 ? 6.321 -2.409 3.487 1.00 86.50 84 TYR A C 1
ATOM 634 O O . TYR A 1 84 ? 5.697 -1.986 4.463 1.00 86.50 84 TYR A O 1
ATOM 642 N N . PHE A 1 85 ? 6.977 -1.596 2.652 1.00 88.44 85 PHE A N 1
ATOM 643 C CA . PHE A 1 85 ? 7.068 -0.149 2.856 1.00 88.44 85 PHE A CA 1
ATOM 644 C C . PHE A 1 85 ? 5.708 0.537 2.722 1.00 88.44 85 PHE A C 1
ATOM 646 O O . PHE A 1 85 ? 5.328 1.295 3.613 1.00 88.44 85 PHE A O 1
ATOM 653 N N . VAL A 1 86 ? 4.954 0.225 1.663 1.00 89.88 86 VAL A N 1
ATOM 654 C CA . VAL A 1 86 ? 3.606 0.767 1.440 1.00 89.88 86 VAL A CA 1
ATOM 655 C C . VAL A 1 86 ? 2.693 0.400 2.611 1.00 89.88 86 VAL A C 1
ATOM 657 O O . VAL A 1 86 ? 2.088 1.286 3.211 1.00 89.88 86 VAL A O 1
ATOM 660 N N . SER A 1 87 ? 2.657 -0.878 3.007 1.00 89.31 87 SER A N 1
ATOM 661 C CA . SER A 1 87 ? 1.815 -1.331 4.126 1.00 89.31 87 SER A CA 1
ATOM 662 C C . SER A 1 87 ? 2.182 -0.632 5.436 1.00 89.31 87 SER A C 1
ATOM 664 O O . SER A 1 87 ? 1.310 -0.145 6.151 1.00 89.31 87 SER A O 1
ATOM 666 N N . SER A 1 88 ? 3.480 -0.519 5.737 1.00 87.06 88 SER A N 1
ATOM 667 C CA . SER A 1 88 ? 3.966 0.140 6.955 1.00 87.06 88 SER A CA 1
ATOM 668 C C . SER A 1 88 ? 3.606 1.628 7.001 1.00 87.06 88 SER A C 1
ATOM 670 O O . SER A 1 88 ? 3.253 2.141 8.063 1.00 87.06 88 SER A O 1
ATOM 672 N N . LEU A 1 89 ? 3.689 2.331 5.868 1.00 87.81 89 LEU A N 1
ATOM 673 C CA . LEU A 1 89 ? 3.329 3.747 5.772 1.00 87.81 89 LEU A CA 1
ATOM 674 C C . LEU A 1 89 ? 1.824 3.962 5.943 1.00 87.81 89 LEU A C 1
ATOM 676 O O . LEU A 1 89 ? 1.426 4.855 6.691 1.00 87.81 89 LEU A O 1
ATOM 680 N N . LEU A 1 90 ? 0.991 3.131 5.313 1.00 87.00 90 LEU A N 1
ATOM 681 C CA . LEU A 1 90 ? -0.464 3.216 5.458 1.00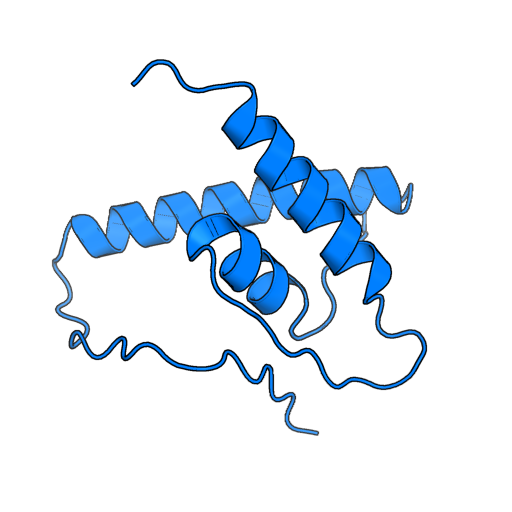 87.00 90 LEU A CA 1
ATOM 682 C C . LEU A 1 90 ? -0.914 2.919 6.891 1.00 87.00 90 LEU A C 1
ATOM 684 O O . LEU A 1 90 ? -1.689 3.690 7.455 1.00 87.00 90 LEU A O 1
ATOM 688 N N . LEU A 1 91 ? -0.366 1.872 7.518 1.00 85.06 91 LEU A N 1
ATOM 689 C CA . LEU A 1 91 ? -0.638 1.556 8.924 1.00 85.06 91 LEU A CA 1
ATOM 690 C C . LEU A 1 91 ? -0.241 2.708 9.854 1.00 85.06 91 LEU A C 1
ATOM 692 O O . LEU A 1 91 ? -0.981 3.031 10.778 1.00 85.06 91 LEU A O 1
ATOM 696 N N . ARG A 1 92 ? 0.892 3.376 9.594 1.00 84.94 92 ARG A N 1
ATOM 697 C CA . ARG A 1 92 ? 1.308 4.561 10.363 1.00 84.94 92 ARG A CA 1
ATOM 698 C C . ARG A 1 92 ? 0.383 5.754 10.152 1.00 84.94 92 ARG A C 1
ATOM 700 O O . ARG A 1 92 ? 0.048 6.408 11.130 1.00 84.94 92 ARG A O 1
ATOM 707 N N . ARG A 1 93 ? -0.046 6.030 8.916 1.00 83.94 93 ARG A N 1
ATOM 708 C CA . ARG A 1 93 ? -0.998 7.118 8.623 1.00 83.94 93 ARG A CA 1
ATOM 709 C C . ARG A 1 93 ? -2.337 6.896 9.333 1.00 83.94 93 ARG A C 1
ATOM 711 O O . ARG A 1 93 ? -2.866 7.843 9.899 1.00 83.94 93 ARG A O 1
ATOM 718 N N . ARG A 1 94 ? -2.828 5.652 9.379 1.00 78.88 94 ARG A N 1
ATOM 719 C CA . ARG A 1 94 ? -4.025 5.283 10.156 1.00 78.88 94 ARG A CA 1
ATOM 720 C C . ARG A 1 94 ? -3.801 5.400 11.663 1.00 78.88 94 ARG A C 1
ATOM 722 O O . ARG A 1 94 ? -4.620 5.979 12.359 1.00 78.88 94 ARG A O 1
ATOM 729 N N . ALA A 1 95 ? -2.661 4.930 12.169 1.00 74.12 95 ALA A N 1
ATOM 730 C CA . ALA A 1 95 ? -2.338 5.026 13.593 1.00 74.12 95 ALA A CA 1
ATOM 731 C C . ALA A 1 95 ? -2.123 6.474 14.084 1.00 74.12 95 ALA A C 1
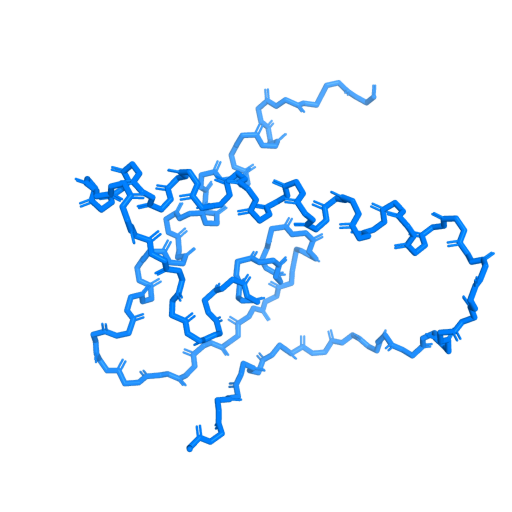ATOM 733 O O . ALA A 1 95 ? -2.315 6.750 15.264 1.00 74.12 95 ALA A O 1
ATOM 734 N N . GLN A 1 96 ? -1.715 7.397 13.205 1.00 66.88 96 GLN A N 1
ATOM 735 C CA . GLN A 1 96 ? -1.514 8.820 13.523 1.00 66.88 96 GLN A CA 1
ATOM 736 C C . GLN A 1 96 ? -2.782 9.672 13.353 1.00 66.88 96 GLN A C 1
ATOM 738 O O . GLN A 1 96 ? -2.763 10.856 13.682 1.00 66.88 96 GLN A O 1
ATOM 743 N N . GLY A 1 97 ? -3.878 9.087 12.866 1.00 55.50 97 GLY A N 1
ATOM 744 C CA . GLY A 1 97 ? -5.138 9.773 12.616 1.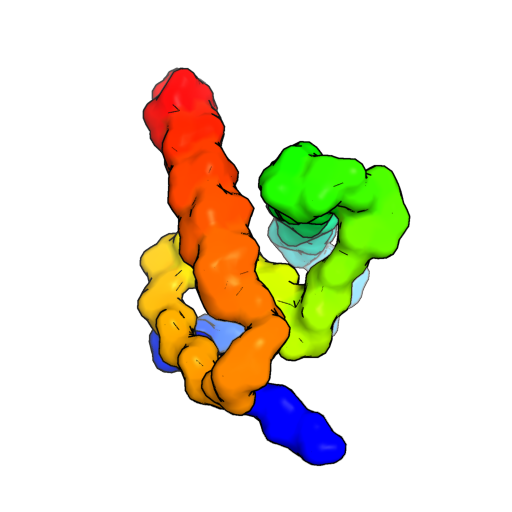00 55.50 97 GLY A CA 1
ATOM 745 C C . GLY A 1 97 ? -6.327 8.934 13.057 1.00 55.50 97 GLY A C 1
ATOM 746 O O . GLY A 1 97 ? -7.041 8.410 12.213 1.00 55.50 97 GLY A O 1
ATOM 747 N N . GLN A 1 98 ? -6.550 8.840 14.370 1.00 43.03 98 GLN A N 1
ATOM 748 C CA . GLN A 1 98 ? -7.833 8.400 14.917 1.00 43.03 98 GLN A CA 1
ATOM 749 C C . GLN A 1 98 ? -8.115 9.101 16.260 1.00 43.03 98 GLN A C 1
ATOM 751 O O . GLN A 1 98 ? -7.670 8.634 17.307 1.00 43.03 98 GLN A O 1
ATOM 756 N N . PRO A 1 99 ? -8.881 10.204 16.297 1.00 40.34 99 PRO A N 1
ATOM 757 C CA . PRO A 1 99 ? -10.050 10.214 17.150 1.00 40.34 99 PRO A CA 1
ATOM 758 C C . PRO A 1 99 ? -11.114 9.311 16.505 1.00 40.34 99 PRO A C 1
ATOM 760 O O . PRO A 1 99 ? -11.322 9.318 15.290 1.00 40.34 99 PRO A O 1
ATOM 763 N N . SER A 1 100 ? -11.686 8.461 17.346 1.00 42.38 100 SER A N 1
ATOM 764 C CA . SER A 1 100 ? -12.928 7.702 17.156 1.00 42.38 100 SER A CA 1
ATOM 765 C C . SER A 1 100 ? -14.025 8.453 16.410 1.00 42.38 100 SER A C 1
ATOM 767 O O . SER A 1 100 ? -14.173 9.663 16.695 1.00 42.38 100 SER A O 1
#

Radius of gyration: 14.64 Å; chains: 1; bounding box: 42×30×31 Å

pLDDT: mean 70.76, std 17.45, range [33.47, 90.62]

Sequence (100 aa):
MTFRVLAVCGCWNTEAMPNNPDAALLAAEQSTTRLQALEVLKELVGNADARFHDGQYEAIEALVDAGRRALVVQRTGWGKSAVYFVSSLLLRRRAQGQPS

Foldseek 3Di:
DDFDWCQDDDDDPDPPDPDDVVVVVVVVVLVVLLVQLLVLLCVVVVHPPDDQDPCLSVLLCCCAVVVGDIDGDDDPPNPPVSSVVSSVVNNVVVVVDDDD